Protein AF-I1CR46-F1 (afdb_monomer)

Radius of gyration: 31.79 Å; Cα contacts (8 Å, |Δi|>4): 88; chains: 1; bounding box: 66×42×90 Å

Sequence (175 aa):
MDSKGYRLTLPSSENGWLNRQDHEQLTAYLNEKNDKQEDRASEILENIQQVKSVTESIVMEQQEEKKEMIKDDKKPIEFLREWIWFPMIYTREKTISWSDIPPSHKKMTSQWKEHVECDSKAQFESNRLFKDMTEIKFDIHGKFANHNDLNKLQTWMEKKGCGKAFDYLFECRET

Secondary structure (DSSP, 8-state):
-----PPP---GGG-TTS-HHHHHHHHHHHHHSTTS-S-HHHHHHHHHHHHHHHHHHHHHHHHHHHHHHHHHTTS-EEEEEEEEE-S---SSS---SGGGS-GGG---EEEEEEEEEESSHHHHHHH-S-SS-----------GGGTT-THHHHHHHHHHT-GGGTHHHH-TT--

Foldseek 3Di:
DDPPADQDDDDVVVVPPDDPVRVVVLSVVLRVPPPDDPDPVVSVVVNVVVCVVSVVVVVVVVVVVVVVVVVVQQAKDKDKDWDWDDPDPPDPDPDPDPVPDDPVRPPTDGDDIDIDIDRGPVVVCVPDLDNDDDDDDDDDDDDPVCPPVCVVVLVVCVVSVNNVSCVVVVPPPDD

Organism: Rhizopus delemar (strain RA 99-880 / ATCC MYA-4621 / FGSC 9543 / NRRL 43880) (NCBI:txid246409)

Structure (mmCIF, N/CA/C/O backbone):
data_AF-I1CR46-F1
#
_entry.id   AF-I1CR46-F1
#
loop_
_atom_site.group_PDB
_atom_site.id
_atom_site.type_symbol
_atom_site.label_atom_id
_atom_site.label_alt_id
_atom_site.label_comp_id
_atom_site.label_asym_id
_atom_site.label_entity_id
_atom_site.label_seq_id
_atom_site.pdbx_PDB_ins_code
_atom_site.Cartn_x
_atom_site.Cartn_y
_atom_site.Cartn_z
_atom_site.occupancy
_atom_site.B_iso_or_equiv
_atom_site.auth_seq_id
_atom_site.auth_comp_id
_atom_site.auth_asym_id
_atom_site.auth_atom_id
_atom_site.pdbx_PDB_model_num
ATOM 1 N N . MET A 1 1 ? -24.703 -25.960 58.465 1.00 40.59 1 MET A N 1
ATOM 2 C CA . MET A 1 1 ? -23.784 -26.025 57.314 1.00 40.59 1 MET A CA 1
ATOM 3 C C . MET A 1 1 ? -23.800 -24.651 56.689 1.00 40.59 1 MET A C 1
ATOM 5 O O . MET A 1 1 ? -24.829 -24.259 56.159 1.00 40.59 1 MET A O 1
ATOM 9 N N . ASP A 1 2 ? -22.727 -23.895 56.895 1.00 40.97 2 ASP A N 1
ATOM 10 C CA . ASP A 1 2 ? -22.638 -22.488 56.511 1.00 40.97 2 ASP A CA 1
ATOM 11 C C . ASP A 1 2 ? -22.684 -22.352 54.984 1.00 40.97 2 ASP A C 1
ATOM 13 O O . ASP A 1 2 ? -21.745 -22.755 54.297 1.00 40.97 2 ASP A O 1
ATOM 17 N N . SER A 1 3 ? -23.761 -21.768 54.456 1.00 51.06 3 SER A N 1
ATOM 18 C CA . SER A 1 3 ? -23.841 -21.301 53.068 1.00 51.06 3 SER A CA 1
ATOM 19 C C . SER A 1 3 ? -22.994 -20.033 52.927 1.00 51.06 3 SER A C 1
ATOM 21 O O . SER A 1 3 ? -23.506 -18.919 52.877 1.00 51.06 3 SER A O 1
ATOM 23 N N . LYS A 1 4 ? -21.671 -20.195 52.972 1.00 53.72 4 LYS A N 1
ATOM 24 C CA . LYS A 1 4 ? -20.701 -19.107 52.831 1.00 53.72 4 LYS A CA 1
ATOM 25 C C . LYS A 1 4 ? -20.498 -18.778 51.351 1.00 53.72 4 LYS A C 1
ATOM 27 O O . LYS A 1 4 ? -19.932 -19.588 50.627 1.00 53.72 4 LYS A O 1
ATOM 32 N N . GLY A 1 5 ? -20.950 -17.580 50.972 1.00 56.09 5 GLY A N 1
ATOM 33 C CA . GLY A 1 5 ? -20.462 -16.729 49.879 1.00 56.09 5 GLY A CA 1
ATOM 34 C C . GLY A 1 5 ? -20.155 -17.411 48.546 1.00 56.09 5 GLY A C 1
ATOM 35 O O . GLY A 1 5 ? -19.054 -17.918 48.337 1.00 56.09 5 GLY A O 1
ATOM 36 N N . TYR A 1 6 ? -21.087 -17.332 47.598 1.00 61.12 6 TYR A N 1
ATOM 37 C CA . TYR A 1 6 ? -20.823 -17.714 46.213 1.00 61.12 6 TYR A CA 1
ATOM 38 C C . TYR A 1 6 ? -20.246 -16.521 45.453 1.00 61.12 6 TYR A C 1
ATOM 40 O O . TYR A 1 6 ? -20.904 -15.497 45.279 1.00 61.12 6 TYR A O 1
ATOM 48 N N . ARG A 1 7 ? -19.005 -16.667 44.985 1.00 61.56 7 ARG A N 1
ATOM 49 C CA . ARG A 1 7 ? -18.374 -15.712 44.075 1.00 61.56 7 ARG A CA 1
ATOM 50 C C . ARG A 1 7 ? -18.748 -16.081 42.645 1.00 61.56 7 ARG A C 1
ATOM 52 O O . ARG A 1 7 ? -18.401 -17.168 42.184 1.00 61.56 7 ARG A O 1
ATOM 59 N N . LEU A 1 8 ? -19.431 -15.185 41.941 1.00 66.19 8 LEU A N 1
ATOM 60 C CA . LEU A 1 8 ? -19.722 -15.358 40.521 1.00 66.19 8 LEU A CA 1
ATOM 61 C C . LEU A 1 8 ? -18.414 -15.201 39.735 1.00 66.19 8 LEU A C 1
ATOM 63 O O . LEU A 1 8 ? -17.781 -14.143 39.771 1.00 66.19 8 LEU A O 1
ATOM 67 N N . THR A 1 9 ? -17.992 -16.265 39.048 1.00 65.25 9 THR A N 1
ATOM 68 C CA . THR A 1 9 ? -16.836 -16.244 38.143 1.00 65.25 9 THR A CA 1
ATOM 69 C C . THR A 1 9 ? -17.283 -16.585 36.732 1.00 65.25 9 THR A C 1
ATOM 71 O O . THR A 1 9 ? -17.704 -17.710 36.471 1.00 65.25 9 THR A O 1
ATOM 74 N N . LEU A 1 10 ? -17.164 -15.616 35.828 1.00 66.00 10 LEU A N 1
ATOM 75 C CA . LEU A 1 10 ? -17.358 -15.806 34.395 1.00 66.00 10 LEU A CA 1
ATOM 76 C C . LEU A 1 10 ? -15.979 -15.802 33.713 1.00 66.00 10 LEU A C 1
ATOM 78 O O . LEU A 1 10 ? -15.181 -14.897 33.969 1.00 66.00 10 LEU A O 1
ATOM 82 N N . PRO A 1 11 ? -15.636 -16.811 32.895 1.00 70.81 11 PRO A N 1
ATOM 83 C CA . PRO A 1 11 ? -14.395 -16.802 32.132 1.00 70.81 11 PRO A CA 1
ATOM 84 C C . PRO A 1 11 ? -14.458 -15.747 31.022 1.00 70.81 11 PRO A C 1
ATOM 86 O O . PRO A 1 11 ? -15.264 -15.843 30.099 1.00 70.81 11 PRO A O 1
ATOM 89 N N . SER A 1 12 ? -13.553 -14.767 31.054 1.00 67.81 12 SER A N 1
ATOM 90 C CA . SER A 1 12 ? -13.448 -13.752 29.992 1.00 67.81 12 SER A CA 1
ATOM 91 C C . SER A 1 12 ? -13.137 -14.362 28.616 1.00 67.81 12 SER A C 1
ATOM 93 O O . SER A 1 12 ? -13.523 -13.792 27.601 1.00 67.81 12 SER A O 1
ATOM 95 N N . SER A 1 13 ? -12.508 -15.543 28.566 1.00 72.44 13 SER A N 1
ATOM 96 C CA . SER A 1 13 ? -12.183 -16.261 27.325 1.00 72.44 13 SER A CA 1
ATOM 97 C C . SER A 1 13 ? -13.401 -16.687 26.505 1.00 72.44 13 SER A C 1
ATOM 99 O O . SER A 1 13 ? -13.265 -16.930 25.310 1.00 72.44 13 SER A O 1
ATOM 101 N N . GLU A 1 14 ? -14.578 -16.785 27.124 1.00 67.12 14 GLU A N 1
ATOM 102 C CA . GLU A 1 14 ? -15.822 -17.154 26.437 1.00 67.12 14 GLU A CA 1
ATOM 103 C C . GLU A 1 14 ? -16.608 -15.924 25.943 1.00 67.12 14 GLU A C 1
ATOM 105 O O . GLU A 1 14 ? -17.550 -16.057 25.164 1.00 67.12 14 GLU A O 1
ATOM 110 N N . ASN A 1 15 ? -16.182 -14.712 26.321 1.00 68.62 15 ASN A N 1
ATOM 111 C CA . ASN A 1 15 ? -16.842 -13.453 25.982 1.00 68.62 15 ASN A CA 1
ATOM 112 C C . ASN A 1 15 ? -16.038 -12.667 24.937 1.00 68.62 15 ASN A C 1
ATOM 114 O O . ASN A 1 15 ? -15.356 -11.700 25.251 1.00 68.62 15 ASN A O 1
ATOM 118 N N . GLY A 1 16 ? -16.150 -13.059 23.664 1.00 68.50 16 GLY A N 1
ATOM 119 C CA . GLY A 1 16 ? -15.458 -12.383 22.554 1.00 68.50 16 GLY A CA 1
ATOM 120 C C . GLY A 1 16 ? -15.997 -10.990 22.189 1.00 68.50 16 GLY A C 1
ATOM 121 O O . GLY A 1 16 ? -15.429 -10.323 21.330 1.00 68.50 16 GLY A O 1
ATOM 122 N N . TRP A 1 17 ? -17.102 -10.563 22.805 1.00 72.25 17 TRP A N 1
ATOM 123 C CA . TRP A 1 17 ? -17.787 -9.295 22.528 1.00 72.25 17 TRP A CA 1
ATOM 124 C C . TRP A 1 17 ? -17.595 -8.240 23.631 1.00 72.25 17 TRP A C 1
ATOM 126 O O . TRP A 1 17 ? -17.933 -7.079 23.416 1.00 72.25 17 TRP A O 1
ATOM 136 N N . LEU A 1 18 ? -17.054 -8.623 24.791 1.00 75.12 18 LEU A N 1
ATOM 137 C CA . LEU A 1 18 ? -16.860 -7.741 25.942 1.00 75.12 18 LEU A CA 1
ATOM 138 C C . LEU A 1 18 ? -15.361 -7.558 26.190 1.00 75.12 18 LEU A C 1
ATOM 140 O O . LEU A 1 18 ? -14.623 -8.542 26.270 1.00 75.12 18 LEU A O 1
ATOM 144 N N . ASN A 1 19 ? -14.895 -6.311 26.304 1.00 79.31 19 ASN A N 1
ATOM 145 C CA . ASN A 1 19 ? -13.489 -6.050 26.595 1.00 79.31 19 ASN A CA 1
ATOM 146 C C . ASN A 1 19 ? -13.137 -6.576 27.996 1.00 79.31 19 ASN A C 1
ATOM 148 O O . ASN A 1 19 ? -13.977 -6.652 28.894 1.00 79.31 19 ASN A O 1
ATOM 152 N N . ARG A 1 20 ? -11.865 -6.921 28.203 1.00 80.00 20 ARG A N 1
ATOM 153 C CA . ARG A 1 20 ? -11.364 -7.441 29.477 1.00 80.00 20 ARG A CA 1
ATOM 154 C C . ARG A 1 20 ? -11.649 -6.483 30.639 1.00 80.00 20 ARG A C 1
ATOM 156 O O . ARG A 1 20 ? -12.024 -6.936 31.716 1.00 80.00 20 ARG A O 1
ATOM 163 N N . GLN A 1 21 ? -11.482 -5.182 30.416 1.00 79.81 21 GLN A N 1
ATOM 164 C CA . GLN A 1 21 ? -11.713 -4.155 31.432 1.00 79.81 21 GLN A CA 1
ATOM 165 C C . GLN A 1 21 ? -13.193 -4.086 31.842 1.00 79.81 21 GLN A C 1
ATOM 167 O O . GLN A 1 21 ? -13.501 -4.122 33.032 1.00 79.81 21 GLN A O 1
ATOM 172 N N . ASP A 1 22 ? -14.102 -4.089 30.869 1.00 77.94 22 ASP A N 1
ATOM 173 C CA . ASP A 1 22 ? -15.552 -4.045 31.105 1.00 77.94 22 ASP A CA 1
ATOM 174 C C . ASP A 1 22 ? -16.041 -5.329 31.786 1.00 77.94 22 ASP A C 1
ATOM 176 O O . ASP A 1 22 ? -16.883 -5.303 32.684 1.00 77.94 22 ASP A O 1
ATOM 180 N N . HIS A 1 23 ? -15.453 -6.469 31.415 1.00 82.19 23 HIS A N 1
ATOM 181 C CA . HIS A 1 23 ? -15.699 -7.751 32.063 1.00 82.19 23 HIS A CA 1
ATOM 182 C C . HIS A 1 23 ? -15.278 -7.743 33.542 1.00 82.19 23 HIS A C 1
ATOM 184 O O . HIS A 1 23 ? -16.014 -8.229 34.405 1.00 82.19 23 HIS A O 1
ATOM 190 N N . GLU A 1 24 ? -14.093 -7.212 33.856 1.00 81.31 24 GLU A N 1
ATOM 191 C CA . GLU A 1 24 ? -13.598 -7.095 35.234 1.00 81.31 24 GLU A CA 1
ATOM 192 C C . GLU A 1 24 ? -14.496 -6.168 36.073 1.00 81.31 24 GLU A C 1
ATOM 194 O O . GLU A 1 24 ? -14.850 -6.526 37.199 1.00 81.31 24 GLU A O 1
ATOM 199 N N . GLN A 1 25 ? -14.948 -5.044 35.508 1.00 81.00 25 GLN A N 1
ATOM 200 C CA . GLN A 1 25 ? -15.880 -4.119 36.163 1.00 81.00 25 GLN A CA 1
ATOM 201 C C . GLN A 1 25 ? -17.252 -4.752 36.428 1.00 81.00 25 GLN A C 1
ATOM 203 O O . GLN A 1 25 ? -17.755 -4.680 37.550 1.00 81.00 25 GLN A O 1
ATOM 208 N N . LEU A 1 26 ? -17.834 -5.431 35.433 1.00 77.31 26 LEU A N 1
ATOM 209 C CA . LEU A 1 26 ? -19.117 -6.125 35.574 1.00 77.31 26 LEU A CA 1
ATOM 210 C C . LEU A 1 26 ? -19.044 -7.215 36.653 1.00 77.31 26 LEU A C 1
ATOM 212 O O . LEU A 1 26 ? -19.930 -7.333 37.497 1.00 77.31 26 LEU A O 1
ATOM 216 N N . THR A 1 27 ? -17.958 -7.989 36.658 1.00 79.81 27 THR A N 1
ATOM 217 C CA . THR A 1 27 ? -17.743 -9.064 37.636 1.00 79.81 27 THR A CA 1
ATOM 218 C C . THR A 1 27 ? -17.561 -8.513 39.052 1.00 79.81 27 THR A C 1
ATOM 220 O O . THR A 1 27 ? -18.053 -9.110 40.010 1.00 79.81 27 THR A O 1
ATOM 223 N N . ALA A 1 28 ? -16.864 -7.384 39.211 1.00 79.56 28 ALA A N 1
ATOM 224 C CA . ALA A 1 28 ? -16.712 -6.721 40.505 1.00 79.56 28 ALA A CA 1
ATOM 225 C C . ALA A 1 28 ? -18.064 -6.214 41.031 1.00 79.56 28 ALA A C 1
ATOM 227 O O . ALA A 1 28 ? -18.437 -6.515 42.163 1.00 79.56 28 ALA A O 1
ATOM 228 N N . TYR A 1 29 ? -18.837 -5.551 40.171 1.00 76.06 29 TYR A N 1
ATOM 229 C CA . TYR A 1 29 ? -20.142 -4.986 40.509 1.00 76.06 29 TYR A CA 1
ATOM 230 C C . TYR A 1 29 ? -21.180 -6.041 40.927 1.00 76.06 29 TYR A C 1
ATOM 232 O O . TYR A 1 29 ? -21.943 -5.824 41.868 1.00 76.06 29 TYR A O 1
ATOM 240 N N . LEU A 1 30 ? -21.189 -7.207 40.271 1.00 72.81 30 LEU A N 1
ATOM 241 C CA . LEU A 1 30 ? -22.075 -8.321 40.632 1.00 72.81 30 LEU A CA 1
ATOM 242 C C . LEU A 1 30 ? -21.714 -8.947 41.985 1.00 72.81 30 LEU A C 1
ATOM 244 O O . LEU A 1 30 ? -22.596 -9.358 42.730 1.00 72.81 30 LEU A O 1
ATOM 248 N N . ASN A 1 31 ? -20.425 -9.012 42.323 1.00 74.19 31 ASN A N 1
ATOM 249 C CA . ASN A 1 31 ? -19.982 -9.612 43.582 1.00 74.19 31 ASN A CA 1
ATOM 250 C C . ASN A 1 31 ? -20.150 -8.671 44.792 1.00 74.19 31 ASN A C 1
ATOM 252 O O . ASN A 1 31 ? -20.279 -9.165 45.907 1.00 74.19 31 ASN A O 1
ATOM 256 N N . GLU A 1 32 ? -20.192 -7.346 44.605 1.00 71.50 32 GLU A N 1
ATOM 257 C CA . GLU A 1 32 ? -20.417 -6.377 45.697 1.00 71.50 32 GLU A CA 1
ATOM 258 C C . GLU A 1 32 ? -21.850 -6.392 46.260 1.00 71.50 32 GLU A C 1
ATOM 260 O O . GLU A 1 32 ? -22.074 -5.955 47.390 1.00 71.50 32 GLU A O 1
ATOM 265 N N . LYS A 1 33 ? -22.835 -6.882 45.497 1.00 62.16 33 LYS A N 1
ATOM 266 C CA . LYS A 1 33 ? -24.254 -6.856 45.894 1.00 62.16 33 LYS A CA 1
ATOM 267 C C . LYS A 1 33 ? -24.788 -8.149 46.520 1.00 62.16 33 LYS A C 1
ATOM 269 O O . LYS A 1 33 ? -25.865 -8.103 47.109 1.00 62.16 33 LYS A O 1
ATOM 274 N N . ASN A 1 34 ? -24.034 -9.250 46.485 1.00 60.84 34 ASN A N 1
ATOM 275 C CA . ASN A 1 34 ? -24.461 -10.572 46.983 1.00 60.84 34 ASN A CA 1
ATOM 276 C C . ASN A 1 34 ? -24.571 -10.695 48.524 1.00 60.84 34 ASN A C 1
ATOM 278 O O . ASN A 1 34 ? -24.836 -11.775 49.041 1.00 60.84 34 ASN A O 1
ATOM 282 N N . ASP A 1 35 ? -24.380 -9.619 49.292 1.00 58.81 35 ASP A N 1
ATOM 283 C CA . ASP A 1 35 ? -24.272 -9.701 50.759 1.00 58.81 35 ASP A CA 1
ATOM 284 C C . ASP A 1 35 ? -25.605 -9.554 51.530 1.00 58.81 35 ASP A C 1
ATOM 286 O O . ASP A 1 35 ? -25.582 -9.509 52.762 1.00 58.81 35 ASP A O 1
ATOM 290 N N . LYS A 1 36 ? -26.774 -9.421 50.872 1.00 57.84 36 LYS A N 1
ATOM 291 C CA . LYS A 1 36 ? -27.978 -8.888 51.561 1.00 57.84 36 LYS A CA 1
ATOM 292 C C . LYS A 1 36 ? -29.331 -9.604 51.394 1.00 57.84 36 LYS A C 1
ATOM 294 O O . LYS A 1 36 ? -30.311 -9.067 51.907 1.00 57.84 36 LYS A O 1
ATOM 299 N N . GLN A 1 37 ? -29.442 -10.791 50.787 1.00 56.62 37 GLN A N 1
ATOM 300 C CA . GLN A 1 37 ? -30.763 -11.428 50.583 1.00 56.62 37 GLN A CA 1
ATOM 301 C C . GLN A 1 37 ? -30.786 -12.930 50.917 1.00 56.62 37 GLN A C 1
ATOM 303 O O . GLN A 1 37 ? -29.925 -13.680 50.477 1.00 56.62 37 GLN A O 1
ATOM 308 N N . GLU A 1 38 ? -31.776 -13.375 51.707 1.00 61.22 38 GLU A N 1
ATOM 309 C CA . GLU A 1 38 ? -31.905 -14.780 52.154 1.00 61.22 38 GLU A CA 1
ATOM 310 C C . GLU A 1 38 ? -32.488 -15.722 51.079 1.00 61.22 38 GLU A C 1
ATOM 312 O O . GLU A 1 38 ? -32.284 -16.935 51.156 1.00 61.22 38 GLU A O 1
ATOM 317 N N . ASP A 1 39 ? -33.203 -15.194 50.074 1.00 71.62 39 ASP A N 1
ATOM 318 C CA . ASP A 1 39 ? -33.876 -16.000 49.047 1.00 71.62 39 ASP A CA 1
ATOM 319 C C . ASP A 1 39 ? -33.119 -16.022 47.707 1.00 71.62 39 ASP A C 1
ATOM 321 O O . ASP A 1 39 ? -33.171 -15.094 46.894 1.00 71.62 39 ASP A O 1
ATOM 325 N N . ARG A 1 40 ? -32.454 -17.153 47.466 1.00 67.19 40 ARG A N 1
ATOM 326 C CA . ARG A 1 40 ? -31.585 -17.434 46.314 1.00 67.19 40 ARG A CA 1
ATOM 327 C C . ARG A 1 40 ? -32.260 -17.242 44.953 1.00 67.19 40 ARG A C 1
ATOM 329 O O . ARG A 1 40 ? -31.604 -16.861 43.986 1.00 67.19 40 ARG A O 1
ATOM 336 N N . ALA A 1 41 ? -33.545 -17.577 44.832 1.00 72.75 41 ALA A N 1
ATOM 337 C CA . ALA A 1 41 ? -34.244 -17.478 43.548 1.00 72.75 41 ALA A CA 1
ATOM 338 C C . ALA A 1 41 ? -34.461 -16.013 43.144 1.00 72.75 41 ALA A C 1
ATOM 340 O O . ALA A 1 41 ? -34.293 -15.657 41.976 1.00 72.75 41 ALA A O 1
ATOM 341 N N . SER A 1 42 ? -34.774 -15.170 44.127 1.00 74.69 42 SER A N 1
ATOM 342 C CA . SER A 1 42 ? -34.967 -13.733 43.953 1.00 74.69 42 SER A CA 1
ATOM 343 C C . SER A 1 42 ? -33.651 -13.027 43.593 1.00 74.69 42 SER A C 1
ATOM 345 O O . SER A 1 42 ? -33.623 -12.227 42.662 1.00 74.69 42 SER A O 1
ATOM 347 N N . GLU A 1 43 ? -32.545 -13.417 44.234 1.00 71.69 43 GLU A N 1
ATOM 348 C CA . GLU A 1 43 ? -31.192 -12.901 43.963 1.00 71.69 43 GLU A CA 1
ATOM 349 C C . GLU A 1 43 ? -30.730 -13.181 42.521 1.00 71.69 43 GLU A C 1
ATOM 351 O O . GLU A 1 43 ? -30.222 -12.301 41.825 1.00 71.69 43 GLU A O 1
ATOM 356 N N . ILE A 1 44 ? -30.946 -14.404 42.025 1.00 75.56 44 ILE A N 1
ATOM 357 C CA . ILE A 1 44 ? -30.569 -14.774 40.653 1.00 75.56 44 ILE A CA 1
ATOM 358 C C . ILE A 1 44 ? -31.373 -13.966 39.626 1.00 75.56 44 ILE A C 1
ATOM 360 O O . ILE A 1 44 ? -30.819 -13.532 38.615 1.00 75.56 44 ILE A O 1
ATOM 364 N N . LEU A 1 45 ? -32.670 -13.754 39.863 1.00 79.44 45 LEU A N 1
ATOM 365 C CA . LEU A 1 45 ? -33.525 -12.995 38.948 1.00 79.44 45 LEU A CA 1
ATOM 366 C C . LEU A 1 45 ? -33.148 -11.511 38.903 1.00 79.44 45 LEU A C 1
ATOM 368 O O . LEU A 1 45 ? -33.094 -10.938 37.812 1.00 79.44 45 LEU A O 1
ATOM 372 N N . GLU A 1 46 ? -32.835 -10.917 40.054 1.00 79.31 46 GLU A N 1
ATOM 373 C CA . GLU A 1 46 ? -32.376 -9.530 40.145 1.00 79.31 46 GLU A CA 1
ATOM 374 C C . GLU A 1 46 ? -31.023 -9.351 39.443 1.00 79.31 46 GLU A C 1
ATOM 376 O O . GLU A 1 46 ? -30.874 -8.463 38.600 1.00 79.31 46 GLU A O 1
ATOM 381 N N . ASN A 1 47 ? -30.086 -10.280 39.660 1.00 75.88 47 ASN A N 1
ATOM 382 C CA . ASN A 1 47 ? -28.803 -10.306 38.960 1.00 75.88 47 ASN A CA 1
ATOM 383 C C . ASN A 1 47 ? -28.977 -10.411 37.434 1.00 75.88 47 ASN A C 1
ATOM 385 O O . ASN A 1 47 ? -28.323 -9.685 36.688 1.00 75.88 47 ASN A O 1
ATOM 389 N N . ILE A 1 48 ? -29.892 -11.254 36.939 1.00 81.69 48 ILE A N 1
ATOM 390 C CA . ILE A 1 48 ? -30.170 -11.368 35.495 1.00 81.69 48 ILE A CA 1
ATOM 391 C C . ILE A 1 48 ? -30.737 -10.059 34.927 1.00 81.69 48 ILE A C 1
ATOM 393 O O . ILE A 1 48 ? -30.335 -9.639 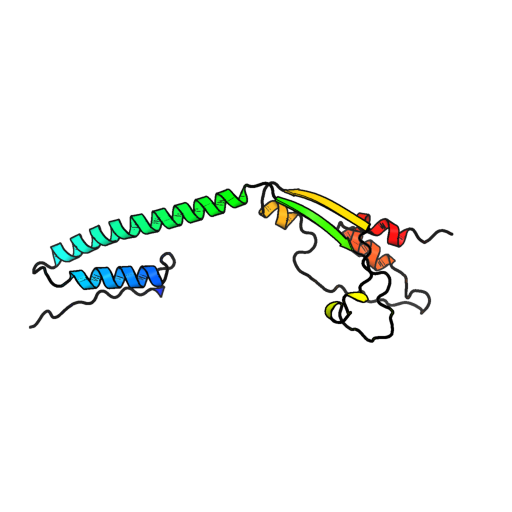33.839 1.00 81.69 48 ILE A O 1
ATOM 397 N N . GLN A 1 49 ? -31.672 -9.410 35.626 1.00 80.62 49 GLN A N 1
ATOM 398 C CA . GLN A 1 49 ? -32.239 -8.131 35.181 1.00 80.62 49 GLN A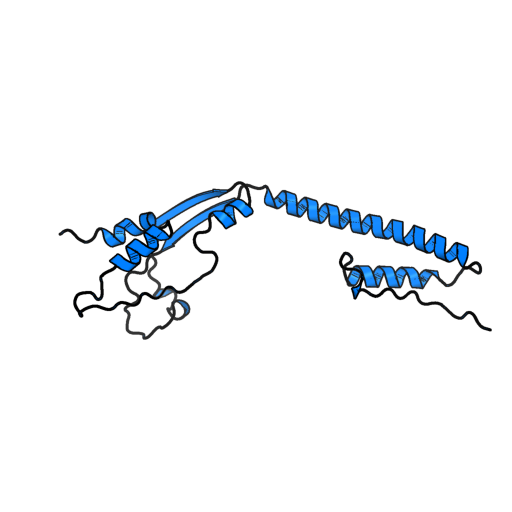 CA 1
ATOM 399 C C . GLN A 1 49 ? -31.184 -7.024 35.163 1.00 80.62 49 GLN A C 1
ATOM 401 O O . GLN A 1 49 ? -31.119 -6.236 34.217 1.00 80.62 49 GLN A O 1
ATOM 406 N N . GLN A 1 50 ? -30.313 -7.003 36.166 1.00 77.25 50 GLN A N 1
ATOM 407 C CA . GLN A 1 50 ? -29.257 -6.013 36.277 1.00 77.25 50 GLN A CA 1
ATOM 408 C C . GLN A 1 50 ? -28.184 -6.204 35.198 1.00 77.25 50 GLN A C 1
ATOM 410 O O . GLN A 1 50 ? -27.825 -5.235 34.527 1.00 77.25 50 GLN A O 1
ATOM 415 N N . VAL A 1 51 ? -27.747 -7.445 34.945 1.00 80.50 51 VAL A N 1
ATOM 416 C CA . VAL A 1 51 ? -26.831 -7.765 33.837 1.00 80.50 51 VAL A CA 1
ATOM 417 C C . VAL A 1 51 ? -27.410 -7.308 32.504 1.00 80.50 51 VAL A C 1
ATOM 419 O O . VAL A 1 51 ? -26.680 -6.711 31.716 1.00 80.50 51 VAL A O 1
ATOM 422 N N . LYS A 1 52 ? -28.709 -7.519 32.254 1.00 80.38 52 LYS A N 1
ATOM 423 C CA . LYS A 1 52 ? -29.355 -7.029 31.027 1.00 80.38 52 LYS A CA 1
ATOM 424 C C . LYS A 1 52 ? -29.241 -5.511 30.892 1.00 80.38 52 LYS A C 1
ATOM 426 O O . LYS A 1 52 ? -28.771 -5.054 29.859 1.00 80.38 52 LYS A O 1
ATOM 431 N N . SER A 1 53 ? -29.562 -4.754 31.944 1.00 80.50 53 SER A N 1
ATOM 432 C CA . SER A 1 53 ? -29.488 -3.284 31.904 1.00 80.50 53 SER A CA 1
ATOM 433 C C . SER A 1 53 ? -28.077 -2.748 31.621 1.00 80.50 53 SER A C 1
ATOM 435 O O . SER A 1 53 ? -27.913 -1.866 30.785 1.00 80.50 53 SER A O 1
ATOM 437 N N . VAL A 1 54 ? -27.046 -3.318 32.257 1.00 79.62 54 VAL A N 1
ATOM 438 C CA . VAL A 1 54 ? -25.645 -2.903 32.054 1.00 79.62 54 VAL A CA 1
ATOM 439 C C . VAL A 1 54 ? -25.140 -3.323 30.673 1.00 79.62 54 VAL A C 1
ATOM 441 O O . VAL A 1 54 ? -24.439 -2.571 29.996 1.00 79.62 54 VAL A O 1
ATOM 444 N N . THR A 1 55 ? -25.526 -4.517 30.222 1.00 75.38 55 THR A N 1
ATOM 445 C CA . THR A 1 55 ? -25.130 -5.028 28.906 1.00 75.38 55 THR A CA 1
ATOM 446 C C . THR A 1 55 ? -25.771 -4.222 27.779 1.00 75.38 55 THR A C 1
ATOM 448 O O . THR A 1 55 ? -25.114 -3.963 26.777 1.00 75.38 55 THR A O 1
ATOM 451 N N . GLU A 1 56 ? -27.021 -3.780 27.937 1.00 80.56 56 GLU A N 1
ATOM 452 C CA . GLU A 1 56 ? -27.711 -2.940 26.951 1.00 80.56 56 GLU A CA 1
ATOM 453 C C . GLU A 1 56 ? -26.965 -1.625 26.701 1.00 80.56 56 GLU A C 1
ATOM 455 O O . GLU A 1 56 ? -26.736 -1.284 25.541 1.00 80.56 56 GLU A O 1
ATOM 460 N N . SER A 1 57 ? -26.488 -0.941 27.749 1.00 75.31 57 SER A N 1
ATOM 461 C CA . SER A 1 57 ? -25.665 0.268 27.587 1.00 75.31 57 SER A CA 1
ATOM 462 C C . SER A 1 57 ? -24.366 0.008 26.819 1.00 75.31 57 SER A C 1
ATOM 464 O O . SER A 1 57 ? -24.056 0.739 25.882 1.00 75.31 57 SER A O 1
ATOM 466 N N . ILE A 1 58 ? -23.653 -1.073 27.148 1.00 76.44 58 ILE A N 1
ATOM 467 C CA . ILE A 1 58 ? -22.374 -1.419 26.506 1.00 76.44 58 ILE A CA 1
ATOM 468 C C . ILE A 1 58 ? -22.587 -1.789 25.030 1.00 76.44 58 ILE A C 1
ATOM 470 O O . ILE A 1 58 ? -21.821 -1.393 24.153 1.00 76.44 58 ILE A O 1
ATOM 474 N N . VAL A 1 59 ? -23.656 -2.530 24.724 1.00 78.19 59 VAL A N 1
ATOM 475 C CA . VAL A 1 59 ? -23.995 -2.907 23.345 1.00 78.19 59 VAL A CA 1
ATOM 476 C C . VAL A 1 59 ? -24.401 -1.685 22.521 1.00 78.19 59 VAL A C 1
ATOM 478 O O . VAL A 1 59 ? -24.058 -1.620 21.340 1.00 78.19 59 VAL A O 1
ATOM 481 N N . MET A 1 60 ? -25.112 -0.718 23.108 1.00 77.50 60 MET A N 1
ATOM 482 C CA . MET A 1 60 ? -25.464 0.526 22.416 1.00 77.50 60 MET A CA 1
ATOM 483 C C . MET A 1 60 ? -24.221 1.357 22.077 1.00 77.50 60 MET A C 1
ATOM 485 O O . MET A 1 60 ? -24.090 1.771 20.927 1.00 77.50 60 MET A O 1
ATOM 489 N N . GLU A 1 61 ? -23.283 1.508 23.013 1.00 74.81 61 GLU A N 1
ATOM 490 C CA . GLU A 1 61 ? -22.018 2.230 22.802 1.00 74.81 61 GLU A CA 1
ATOM 491 C C . GLU A 1 61 ? -21.174 1.572 21.695 1.00 74.81 61 GLU A C 1
ATOM 493 O O . GLU A 1 61 ? -20.794 2.224 20.724 1.00 74.81 61 GLU A O 1
ATOM 498 N N . GLN A 1 62 ? -21.027 0.242 21.716 1.00 70.62 62 GLN A N 1
ATOM 499 C CA . GLN A 1 62 ? -20.340 -0.493 20.643 1.00 70.62 62 GLN A CA 1
ATOM 500 C C . GLN A 1 62 ? -21.045 -0.394 19.279 1.00 70.62 62 GLN A C 1
ATOM 502 O O . GLN A 1 62 ? -20.404 -0.451 18.223 1.00 70.62 62 GLN A O 1
ATOM 507 N N . GLN A 1 63 ? -22.378 -0.318 19.257 1.00 70.25 63 GLN A N 1
ATOM 508 C CA . GLN A 1 63 ? -23.129 -0.122 18.016 1.00 70.25 63 GLN A CA 1
ATOM 509 C C . GLN A 1 63 ? -22.960 1.295 17.471 1.00 70.25 63 GLN A C 1
ATOM 511 O O . GLN A 1 63 ? -22.947 1.463 16.250 1.00 70.25 63 GLN A O 1
ATOM 516 N N . GLU A 1 64 ? -22.849 2.298 18.337 1.00 70.62 64 GLU A N 1
ATOM 517 C CA . GLU A 1 64 ? -22.548 3.675 17.951 1.00 70.62 64 GLU A CA 1
ATOM 518 C C . GLU A 1 64 ? -21.123 3.795 17.414 1.00 70.62 64 GLU A C 1
ATOM 520 O O . GLU A 1 64 ? -20.969 4.255 16.285 1.00 70.62 64 GLU A O 1
ATOM 525 N N . GLU A 1 65 ? -20.121 3.241 18.101 1.00 64.75 65 GLU A N 1
ATOM 526 C CA . GLU A 1 65 ? -18.735 3.173 17.614 1.00 64.75 65 GLU A CA 1
ATOM 527 C C . GLU A 1 65 ? -18.645 2.495 16.238 1.00 64.75 65 GLU A C 1
ATOM 529 O O . GLU A 1 65 ? -18.044 3.023 15.300 1.00 64.75 65 GLU A O 1
ATOM 534 N N . LYS A 1 66 ? -19.322 1.352 16.055 1.00 62.88 66 LYS A N 1
ATOM 535 C CA . LYS A 1 66 ? -19.386 0.679 14.746 1.00 62.88 66 LYS A CA 1
ATOM 536 C C . LYS A 1 66 ? -20.079 1.533 13.684 1.00 62.88 66 LYS A C 1
ATOM 538 O O . LYS A 1 66 ? -19.648 1.533 12.532 1.00 62.88 66 LYS A O 1
ATOM 543 N N . LYS A 1 67 ? -21.148 2.258 14.029 1.00 63.22 67 LYS A N 1
ATOM 544 C CA . LYS A 1 67 ? -21.842 3.166 13.098 1.00 63.22 67 LYS A CA 1
ATOM 545 C C . LYS A 1 67 ? -20.981 4.374 12.729 1.00 63.22 67 LYS A C 1
ATOM 547 O O . LYS A 1 67 ? -21.067 4.821 11.586 1.00 63.22 67 LYS A O 1
ATOM 552 N N . GLU A 1 68 ? -20.170 4.888 13.650 1.00 61.22 68 GLU A N 1
ATOM 553 C CA . GLU A 1 68 ? -19.217 5.967 13.377 1.00 61.22 68 GLU A CA 1
ATOM 554 C C . GLU A 1 68 ? -18.085 5.499 12.458 1.00 61.22 68 GLU A C 1
ATOM 556 O O . GLU A 1 68 ? -17.835 6.144 11.439 1.00 61.22 68 GLU A O 1
ATOM 561 N N . MET A 1 69 ? -17.505 4.320 12.705 1.00 57.88 69 MET A N 1
ATOM 562 C CA . MET A 1 69 ? -16.506 3.725 11.805 1.00 57.88 69 MET A CA 1
ATOM 563 C C . MET A 1 69 ? -17.054 3.510 10.382 1.00 57.88 69 MET A C 1
ATOM 565 O O . MET A 1 69 ? -16.385 3.822 9.400 1.00 57.88 69 MET A O 1
ATOM 569 N N . ILE A 1 70 ? -18.302 3.041 10.251 1.00 58.16 70 ILE A N 1
ATOM 570 C CA . ILE A 1 70 ? -18.967 2.849 8.947 1.00 58.16 70 ILE A CA 1
ATOM 571 C C . ILE A 1 70 ? -19.295 4.190 8.264 1.00 58.16 70 ILE A C 1
ATOM 573 O O . ILE A 1 70 ? -19.408 4.254 7.038 1.00 58.16 70 ILE A O 1
ATOM 577 N N . LYS A 1 71 ? -19.488 5.271 9.030 1.00 57.44 71 LYS A N 1
ATOM 578 C CA . LYS A 1 71 ? -19.695 6.617 8.475 1.00 57.44 71 LYS A CA 1
ATOM 579 C C . LYS A 1 71 ? -18.404 7.209 7.916 1.00 57.44 71 LYS A C 1
ATOM 581 O O . LYS A 1 71 ? -18.472 7.852 6.870 1.00 57.44 71 LYS A O 1
ATOM 586 N N . ASP A 1 72 ? -17.263 6.993 8.566 1.00 56.88 72 ASP A N 1
ATOM 587 C CA . ASP A 1 72 ? -15.976 7.498 8.073 1.00 56.88 72 ASP A CA 1
ATOM 588 C C . ASP A 1 72 ? -15.518 6.807 6.778 1.00 56.88 72 ASP A C 1
ATOM 590 O O . ASP A 1 72 ? -14.932 7.462 5.917 1.00 56.88 72 ASP A O 1
ATOM 594 N N . ASP A 1 73 ? -15.894 5.544 6.555 1.00 57.50 73 ASP A N 1
ATOM 595 C CA . ASP A 1 73 ? -15.632 4.823 5.295 1.00 57.50 73 ASP A CA 1
ATOM 596 C C . ASP A 1 73 ? -16.373 5.393 4.061 1.00 57.50 73 ASP A C 1
ATOM 598 O O . ASP A 1 73 ? -16.083 4.984 2.934 1.00 57.50 73 ASP A O 1
ATOM 602 N N . L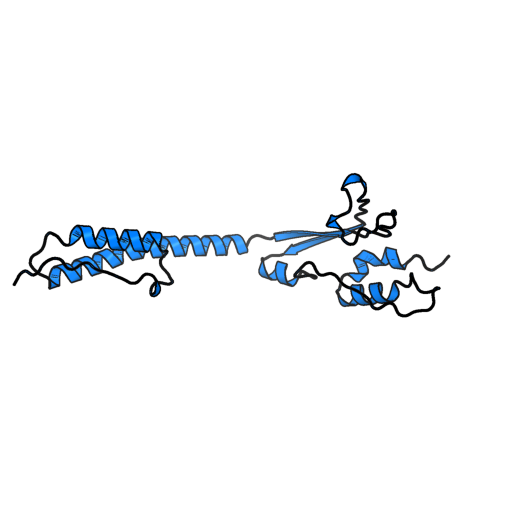YS A 1 74 ? -17.329 6.318 4.246 1.00 59.09 74 LYS A N 1
ATOM 603 C CA . LYS A 1 74 ? -18.148 6.913 3.168 1.00 59.09 74 LYS A CA 1
ATOM 604 C C . LYS A 1 74 ? -17.687 8.295 2.701 1.00 59.09 74 LYS A C 1
ATOM 606 O O . LYS A 1 74 ? -18.367 8.906 1.877 1.00 59.09 74 LYS A O 1
ATOM 611 N N . LYS A 1 75 ? -16.601 8.839 3.252 1.00 65.50 75 LYS A N 1
ATOM 612 C CA . LYS A 1 75 ? -16.048 10.105 2.755 1.00 65.50 75 LYS A CA 1
ATOM 613 C C . LYS A 1 75 ? -15.239 9.839 1.479 1.00 65.50 75 LYS A C 1
ATOM 615 O O . LYS A 1 75 ? -14.472 8.876 1.474 1.00 65.50 75 LYS A O 1
ATOM 620 N N . PRO A 1 76 ? -15.364 10.683 0.437 1.00 72.00 76 PRO A N 1
ATOM 621 C CA . PRO A 1 76 ? -14.495 10.604 -0.728 1.00 72.00 76 PRO A CA 1
ATOM 622 C C . PRO A 1 76 ? -13.034 10.719 -0.286 1.00 72.00 76 PRO A C 1
ATOM 624 O O . PRO A 1 76 ? -12.663 11.655 0.425 1.00 72.00 76 PRO A O 1
ATOM 627 N N . ILE A 1 77 ? -12.222 9.736 -0.660 1.00 75.25 77 ILE A N 1
ATOM 628 C CA . ILE A 1 77 ? -10.788 9.699 -0.395 1.00 75.25 77 ILE A CA 1
ATOM 629 C C . ILE A 1 77 ? -10.090 10.140 -1.674 1.00 75.25 77 ILE A C 1
ATOM 631 O O . ILE A 1 77 ? -10.087 9.421 -2.675 1.00 75.25 77 ILE A O 1
ATOM 635 N N . GLU A 1 78 ? -9.467 11.309 -1.626 1.00 78.06 78 GLU A N 1
ATOM 636 C CA . GLU A 1 78 ? -8.545 11.757 -2.662 1.00 78.06 78 GLU A CA 1
ATOM 637 C C . GLU A 1 78 ? -7.153 11.202 -2.372 1.00 78.06 78 GLU A C 1
ATOM 639 O O . GLU A 1 78 ? -6.675 11.250 -1.233 1.00 78.06 78 GLU A O 1
ATOM 644 N N . PHE A 1 79 ? -6.467 10.692 -3.393 1.00 76.50 79 PHE A N 1
ATOM 645 C CA . PHE A 1 79 ? -5.055 10.362 -3.251 1.00 76.50 79 PHE A CA 1
ATOM 646 C C . PHE A 1 79 ? -4.215 10.837 -4.429 1.00 76.50 79 PHE A C 1
ATOM 648 O O . PHE A 1 79 ? -4.645 10.859 -5.584 1.00 76.50 79 PHE A O 1
ATOM 655 N N . LEU A 1 80 ? -2.975 11.188 -4.093 1.00 80.00 80 LEU A N 1
ATOM 656 C CA . LEU A 1 80 ? -1.931 11.572 -5.024 1.00 80.00 80 LEU A CA 1
ATOM 657 C C . LEU A 1 80 ? -0.959 10.408 -5.190 1.00 80.00 80 LEU A C 1
ATOM 659 O O . LEU A 1 80 ? -0.284 10.004 -4.241 1.00 80.00 80 LEU A O 1
ATOM 663 N N . ARG A 1 81 ? -0.863 9.884 -6.407 1.00 81.38 81 ARG A N 1
ATOM 664 C CA . ARG A 1 81 ? 0.190 8.954 -6.797 1.00 81.38 81 ARG A CA 1
ATOM 665 C C . ARG A 1 81 ? 1.300 9.731 -7.482 1.00 81.38 81 ARG A C 1
ATOM 667 O O . ARG A 1 81 ? 1.108 10.232 -8.583 1.00 81.38 81 ARG A O 1
ATOM 674 N N . GLU A 1 82 ? 2.467 9.789 -6.854 1.00 80.56 82 GLU A N 1
ATOM 675 C CA . GLU A 1 82 ? 3.675 10.321 -7.483 1.00 80.56 82 GLU A CA 1
ATOM 676 C C . GLU A 1 82 ? 4.588 9.178 -7.922 1.00 80.56 82 GLU A C 1
ATOM 678 O O . GLU A 1 82 ? 4.929 8.303 -7.122 1.00 80.56 82 GLU A O 1
ATOM 683 N N . TRP A 1 83 ? 5.017 9.201 -9.183 1.00 79.12 83 TRP A N 1
ATOM 684 C CA . TRP A 1 83 ? 6.089 8.334 -9.658 1.00 79.12 83 TRP A CA 1
ATOM 685 C C . TRP A 1 83 ? 7.401 9.089 -9.651 1.00 79.12 83 TRP A C 1
ATOM 687 O O . TRP A 1 83 ? 7.514 10.214 -10.151 1.00 79.12 83 TRP A O 1
ATOM 697 N N . ILE A 1 84 ? 8.405 8.437 -9.080 1.00 75.69 84 ILE A N 1
ATOM 698 C CA . ILE A 1 84 ? 9.731 9.004 -8.928 1.00 75.69 84 ILE A CA 1
ATOM 699 C C . ILE A 1 84 ? 10.719 8.036 -9.549 1.00 75.69 84 ILE A C 1
ATOM 701 O O . ILE A 1 84 ? 10.762 6.856 -9.201 1.00 75.69 84 ILE A O 1
ATOM 705 N N . TRP A 1 85 ? 11.504 8.558 -10.481 1.00 71.81 85 TRP A N 1
ATOM 706 C CA . TRP A 1 85 ? 12.551 7.814 -11.151 1.00 71.81 85 TRP A CA 1
ATOM 707 C C . TRP A 1 85 ? 13.927 8.251 -10.657 1.00 71.81 85 TRP A C 1
ATOM 709 O O . TRP A 1 85 ? 14.193 9.444 -10.498 1.00 71.81 85 TRP A O 1
ATOM 719 N N . PHE A 1 86 ? 14.812 7.273 -10.471 1.00 69.12 86 PHE A N 1
ATOM 720 C CA . PHE A 1 86 ? 16.201 7.475 -10.075 1.00 69.12 86 PHE A CA 1
ATOM 721 C C . PHE A 1 86 ? 17.119 6.908 -11.157 1.00 69.12 86 PHE A C 1
ATOM 723 O O . PHE A 1 86 ? 17.435 5.720 -11.115 1.00 69.12 86 PHE A O 1
ATOM 730 N N . PRO A 1 87 ? 17.560 7.733 -12.127 1.00 56.31 87 PRO A N 1
ATOM 731 C CA . PRO A 1 87 ? 18.309 7.251 -13.284 1.00 56.31 87 PRO A CA 1
ATOM 732 C C . PRO A 1 87 ? 19.626 6.576 -12.915 1.00 56.31 87 PRO A C 1
ATOM 734 O O . PRO A 1 87 ? 20.060 5.667 -13.611 1.00 56.31 87 PRO A O 1
ATOM 737 N N . MET A 1 88 ? 20.277 7.020 -11.838 1.00 53.91 88 MET A N 1
ATOM 738 C CA . MET A 1 88 ? 21.567 6.493 -11.410 1.00 53.91 88 MET A CA 1
ATOM 739 C C . MET A 1 88 ? 21.817 6.811 -9.935 1.00 53.91 88 MET A C 1
ATOM 741 O O . MET A 1 88 ? 22.058 7.960 -9.578 1.00 53.91 88 MET A O 1
ATOM 745 N N . ILE A 1 89 ? 21.879 5.783 -9.094 1.00 52.81 89 ILE A N 1
ATOM 746 C CA . ILE A 1 89 ? 22.555 5.823 -7.783 1.00 52.81 89 ILE A CA 1
ATOM 747 C C . ILE A 1 89 ? 24.047 5.470 -7.930 1.00 52.81 89 ILE A C 1
ATOM 749 O O . ILE A 1 89 ? 24.661 4.855 -7.065 1.00 52.81 89 ILE A O 1
ATOM 753 N N . TYR A 1 90 ? 24.664 5.875 -9.046 1.00 46.66 90 TYR A N 1
ATOM 754 C CA . TYR A 1 90 ? 26.103 5.739 -9.266 1.00 46.66 90 TYR A CA 1
ATOM 755 C C . TYR A 1 90 ? 26.848 6.907 -8.630 1.00 46.66 90 TYR A C 1
ATOM 757 O O . TYR A 1 90 ? 27.311 7.820 -9.307 1.00 46.66 90 TYR A O 1
ATOM 765 N N . THR A 1 91 ? 27.034 6.857 -7.320 1.00 41.06 91 THR A N 1
ATOM 766 C CA . THR A 1 91 ? 28.094 7.643 -6.688 1.00 41.06 91 THR A CA 1
ATOM 767 C C . THR A 1 91 ? 28.839 6.777 -5.700 1.00 41.06 91 THR A C 1
ATOM 769 O O . THR A 1 91 ? 28.594 6.871 -4.511 1.00 41.06 91 THR A O 1
ATOM 772 N N . ARG A 1 92 ? 29.768 5.963 -6.224 1.00 45.81 92 ARG A N 1
ATOM 773 C CA . ARG A 1 92 ? 31.030 5.518 -5.591 1.00 45.81 92 ARG A CA 1
ATOM 774 C C . ARG A 1 92 ? 30.969 4.774 -4.243 1.00 45.81 92 ARG A C 1
ATOM 776 O O . ARG A 1 92 ? 31.981 4.229 -3.810 1.00 45.81 92 ARG A O 1
ATOM 783 N N . GLU A 1 93 ? 29.809 4.696 -3.625 1.00 48.62 93 GLU A N 1
ATOM 784 C CA . GLU A 1 93 ? 29.511 3.994 -2.396 1.00 48.62 93 GLU A CA 1
ATOM 785 C C . GLU A 1 93 ? 28.766 2.729 -2.798 1.00 48.62 93 GLU A C 1
ATOM 787 O O . GLU A 1 93 ? 27.829 2.759 -3.592 1.00 48.62 93 GLU A O 1
ATOM 792 N N . LYS A 1 94 ? 29.229 1.586 -2.297 1.00 50.34 94 LYS A N 1
ATOM 793 C CA . LYS A 1 94 ? 28.549 0.297 -2.431 1.00 50.34 94 LYS A CA 1
ATOM 794 C C . LYS A 1 94 ? 27.278 0.308 -1.569 1.00 50.34 94 LYS A C 1
ATOM 796 O O . LYS A 1 94 ? 27.182 -0.461 -0.620 1.00 50.34 94 LYS A O 1
ATOM 801 N N . THR A 1 95 ? 26.356 1.228 -1.812 1.00 51.31 95 THR A N 1
ATOM 802 C CA . THR A 1 95 ? 25.096 1.313 -1.079 1.00 51.31 95 THR A CA 1
ATOM 803 C C . THR A 1 95 ? 24.139 0.285 -1.663 1.00 51.31 95 THR A C 1
ATOM 805 O O . THR A 1 95 ? 23.772 0.324 -2.835 1.00 51.31 95 THR A O 1
ATOM 808 N N . ILE A 1 96 ? 23.825 -0.714 -0.839 1.00 56.72 96 ILE A N 1
ATOM 809 C CA . ILE A 1 96 ? 23.031 -1.891 -1.206 1.00 56.72 96 ILE A CA 1
ATOM 810 C C . ILE A 1 96 ? 21.532 -1.540 -1.139 1.00 56.72 96 ILE A C 1
ATOM 812 O O . ILE A 1 96 ? 20.723 -2.195 -1.790 1.00 56.72 96 ILE A O 1
ATOM 816 N N . SER A 1 97 ? 21.161 -0.488 -0.391 1.00 61.03 97 SER A N 1
ATOM 817 C CA . SER A 1 97 ? 19.776 -0.072 -0.160 1.00 61.03 97 SER A CA 1
ATOM 818 C C . SER A 1 97 ? 19.553 1.441 -0.296 1.00 61.03 97 SER A C 1
ATOM 820 O O . SER A 1 97 ? 20.401 2.265 0.041 1.00 61.03 97 SER A O 1
ATOM 822 N N . TRP A 1 98 ? 18.340 1.813 -0.720 1.00 63.31 98 TRP A N 1
ATOM 823 C CA . TRP A 1 98 ? 17.827 3.191 -0.762 1.00 63.31 98 TRP A CA 1
ATOM 824 C C . TRP A 1 98 ? 17.880 3.913 0.597 1.00 63.31 98 TRP A C 1
ATOM 826 O O . TRP A 1 98 ? 18.002 5.144 0.670 1.00 63.31 98 TRP A O 1
ATOM 836 N N . SER A 1 99 ? 17.777 3.145 1.682 1.00 66.62 99 SER A N 1
ATOM 837 C CA . SER A 1 99 ? 17.866 3.650 3.054 1.00 66.62 99 SER A CA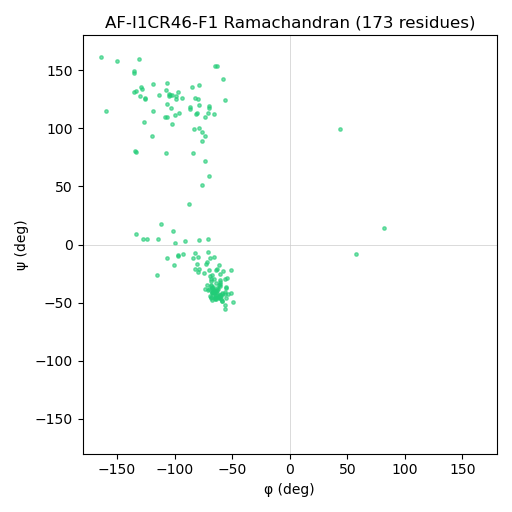 1
ATOM 838 C C . SER A 1 99 ? 19.261 4.169 3.397 1.00 66.62 99 SER A C 1
ATOM 840 O O . SER A 1 99 ? 19.374 5.064 4.229 1.00 66.62 99 SER A O 1
ATOM 842 N N . ASP A 1 100 ? 20.297 3.663 2.725 1.00 68.31 100 ASP A N 1
ATOM 843 C CA . ASP A 1 100 ? 21.697 3.958 3.045 1.00 68.31 100 ASP A CA 1
ATOM 844 C C . ASP A 1 100 ? 22.188 5.271 2.412 1.00 68.31 100 ASP A C 1
ATOM 846 O O . ASP A 1 100 ? 23.262 5.765 2.745 1.00 68.31 100 ASP A O 1
ATOM 850 N N . ILE A 1 101 ? 21.412 5.855 1.493 1.00 66.31 101 ILE A N 1
ATOM 851 C CA . ILE A 1 101 ? 21.780 7.088 0.791 1.00 66.31 101 ILE A CA 1
ATOM 852 C C . ILE A 1 101 ? 21.447 8.298 1.684 1.00 66.31 101 ILE A C 1
ATOM 854 O O . ILE A 1 101 ? 20.285 8.451 2.080 1.00 66.31 101 ILE A O 1
ATOM 858 N N . PRO A 1 102 ? 22.400 9.209 1.963 1.00 72.69 102 PRO A N 1
ATOM 859 C CA . PRO A 1 102 ? 22.132 10.435 2.712 1.00 72.69 102 PRO A CA 1
ATOM 860 C C . PRO A 1 102 ? 21.057 11.311 2.042 1.00 72.69 102 PRO A C 1
ATOM 862 O O . PRO A 1 102 ? 21.058 11.432 0.814 1.00 72.69 102 PRO A O 1
ATOM 865 N N . PRO A 1 103 ? 20.168 11.987 2.800 1.00 67.06 103 PRO A N 1
ATOM 866 C CA . PRO A 1 103 ? 19.092 12.806 2.229 1.00 67.06 103 PRO A CA 1
ATOM 867 C C . PRO A 1 103 ? 19.571 13.880 1.245 1.00 67.06 103 PRO A C 1
ATOM 869 O O . PRO A 1 103 ? 18.943 14.088 0.212 1.00 67.06 103 PRO A O 1
ATOM 872 N N . SER A 1 104 ? 20.717 14.510 1.515 1.00 66.69 104 SER A N 1
ATOM 873 C CA . SER A 1 104 ? 21.332 15.522 0.643 1.00 66.69 104 SER A CA 1
ATOM 874 C C . SER A 1 104 ? 21.773 14.978 -0.721 1.00 66.69 104 SER A C 1
ATOM 876 O O . SER A 1 104 ? 21.937 15.748 -1.665 1.00 66.69 104 SER A O 1
ATOM 878 N N . HIS A 1 105 ? 21.982 13.664 -0.838 1.00 65.81 105 HIS A N 1
ATOM 879 C CA . HIS A 1 105 ? 22.415 12.997 -2.067 1.00 65.81 105 HIS A CA 1
ATOM 880 C C . HIS A 1 105 ? 21.239 12.402 -2.855 1.00 65.81 105 HIS A C 1
ATOM 882 O O . HIS A 1 105 ? 21.411 12.002 -4.009 1.00 65.81 105 HIS A O 1
ATOM 888 N N . LYS A 1 106 ? 20.030 12.376 -2.278 1.00 67.88 106 LYS A N 1
ATOM 889 C CA . LYS A 1 106 ? 18.818 11.913 -2.964 1.00 67.88 106 LYS A CA 1
ATOM 890 C C . LYS A 1 106 ? 18.339 12.990 -3.933 1.00 67.88 106 LYS A C 1
ATOM 892 O O . LYS A 1 106 ? 17.528 13.845 -3.593 1.00 67.88 106 LYS A O 1
ATOM 897 N N . LYS A 1 107 ? 18.833 12.946 -5.170 1.00 62.66 107 LYS A N 1
ATOM 898 C CA . LYS A 1 107 ? 18.276 13.753 -6.262 1.00 62.66 107 LYS A CA 1
ATOM 899 C C . LYS A 1 107 ? 17.004 13.079 -6.769 1.00 62.66 107 LYS A C 1
ATOM 901 O O . LYS A 1 107 ? 17.076 12.100 -7.504 1.00 62.66 107 LYS A O 1
ATOM 906 N N . MET A 1 108 ? 15.852 13.584 -6.332 1.00 61.88 108 MET A N 1
ATOM 907 C CA . MET A 1 108 ? 14.533 13.121 -6.769 1.00 61.88 108 MET A CA 1
ATOM 908 C C . MET A 1 108 ? 14.004 14.060 -7.855 1.00 61.88 108 MET A C 1
ATOM 910 O O . MET A 1 108 ? 13.908 15.265 -7.634 1.00 61.88 108 MET A O 1
ATOM 914 N N . THR A 1 109 ? 13.638 13.517 -9.015 1.00 59.59 109 THR A N 1
ATOM 915 C CA . THR A 1 109 ? 12.788 14.221 -9.984 1.00 59.59 109 THR A CA 1
ATOM 916 C C . THR A 1 109 ? 11.422 13.552 -9.978 1.00 59.59 109 THR A C 1
ATOM 918 O O . THR A 1 109 ? 11.303 12.411 -10.428 1.00 59.59 109 THR A O 1
ATOM 921 N N . SER A 1 110 ? 10.404 14.233 -9.447 1.00 59.97 110 SER A N 1
ATOM 922 C CA . SER A 1 110 ? 9.013 13.839 -9.666 1.00 59.97 110 SER A CA 1
ATOM 923 C C . SER A 1 110 ? 8.612 14.321 -11.055 1.00 59.97 110 SER A C 1
ATOM 925 O O . SER A 1 110 ? 8.716 15.507 -11.361 1.00 59.97 110 SER A O 1
ATOM 927 N N . GLN A 1 111 ? 8.233 13.389 -11.925 1.00 66.00 111 GLN A N 1
ATOM 928 C CA . GLN A 1 111 ? 7.855 13.725 -13.302 1.00 66.00 111 GLN A CA 1
ATOM 929 C C . GLN A 1 111 ? 6.392 13.423 -13.596 1.00 66.00 111 GLN A C 1
ATOM 931 O O . GLN A 1 111 ? 5.793 14.103 -14.423 1.00 66.00 111 GLN A O 1
ATOM 936 N N . TRP A 1 112 ? 5.784 12.476 -12.878 1.00 75.44 112 TRP A N 1
ATOM 937 C CA . TRP A 1 112 ? 4.399 12.106 -13.124 1.00 75.44 112 TRP A CA 1
ATOM 938 C C . TRP A 1 112 ? 3.597 12.014 -11.837 1.00 75.44 112 TRP A C 1
ATOM 940 O O . TRP A 1 112 ? 4.020 11.385 -10.861 1.00 75.44 112 TRP A O 1
ATOM 950 N N . LYS A 1 113 ? 2.425 12.645 -11.861 1.00 82.81 113 LYS A N 1
ATOM 951 C CA . LYS A 1 113 ? 1.466 12.660 -10.764 1.00 82.81 113 LYS A CA 1
ATOM 952 C C . LYS A 1 113 ? 0.095 12.272 -11.287 1.00 82.81 113 LYS A C 1
ATOM 954 O O . LYS A 1 113 ? -0.333 12.778 -12.320 1.00 82.81 113 LYS A O 1
ATOM 959 N N . GLU A 1 114 ? -0.591 11.417 -10.552 1.00 82.25 114 GLU A N 1
ATOM 960 C CA . GLU A 1 114 ? -1.961 11.011 -10.839 1.00 82.25 114 GLU A CA 1
ATOM 961 C C . GLU A 1 114 ? -2.819 11.244 -9.613 1.00 82.25 114 GLU A C 1
ATOM 963 O O . GLU A 1 114 ? -2.502 10.799 -8.509 1.00 82.25 114 GLU A O 1
ATOM 968 N N . HIS A 1 115 ? -3.895 11.981 -9.842 1.00 82.31 115 HIS A N 1
ATOM 969 C CA . HIS A 1 115 ? -4.930 12.233 -8.864 1.00 82.31 115 HIS A CA 1
A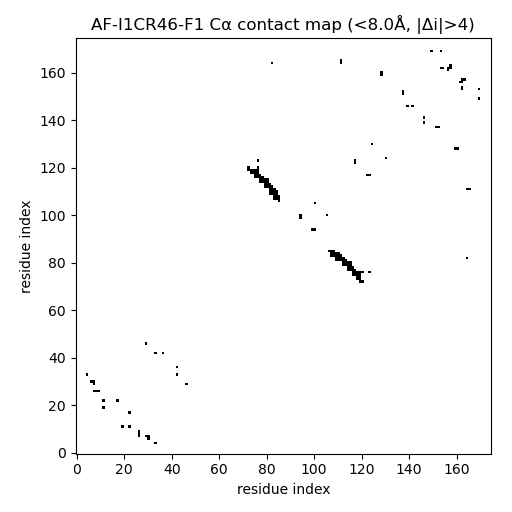TOM 970 C C . HIS A 1 115 ? -6.068 11.267 -9.149 1.00 82.31 115 HIS A C 1
ATOM 972 O O . HIS A 1 115 ? -6.539 11.179 -10.284 1.00 82.31 115 HIS A O 1
ATOM 978 N N . VAL A 1 116 ? -6.493 10.540 -8.123 1.00 80.00 116 VAL A N 1
ATOM 979 C CA . VAL A 1 116 ? -7.650 9.656 -8.213 1.00 80.00 116 VAL A CA 1
ATOM 980 C C . VAL A 1 116 ? -8.560 9.957 -7.038 1.00 80.00 116 VAL A C 1
ATOM 982 O O . VAL A 1 116 ? -8.129 9.960 -5.882 1.00 80.00 116 VAL A O 1
ATOM 985 N N . GLU A 1 117 ? -9.821 10.199 -7.359 1.00 81.75 117 GLU A N 1
ATOM 986 C CA . GLU A 1 117 ? -10.901 10.337 -6.393 1.00 81.75 117 GLU A CA 1
ATOM 987 C C . GLU A 1 117 ? -11.567 8.967 -6.233 1.00 81.75 117 GLU A C 1
ATOM 989 O O . GLU A 1 117 ? -11.939 8.321 -7.216 1.00 81.75 117 GLU A O 1
ATOM 994 N N . CYS A 1 118 ? -11.665 8.491 -4.996 1.00 80.88 118 CYS A N 1
ATOM 995 C CA . CYS A 1 118 ? -12.337 7.242 -4.658 1.00 80.88 118 CYS A CA 1
ATOM 996 C C . CYS A 1 118 ? -13.497 7.522 -3.710 1.00 80.88 118 CYS A C 1
ATOM 998 O O . CYS A 1 118 ? -13.328 8.233 -2.725 1.00 80.88 118 CYS A O 1
ATOM 1000 N N . ASP A 1 119 ? -14.635 6.871 -3.925 1.00 80.50 119 ASP A N 1
ATOM 1001 C CA . ASP A 1 119 ? -15.817 7.037 -3.071 1.00 80.50 119 ASP A CA 1
ATOM 1002 C C . ASP A 1 119 ? -15.733 6.210 -1.778 1.00 80.50 119 ASP A C 1
ATOM 1004 O O . ASP A 1 119 ? -16.495 6.424 -0.837 1.00 80.50 119 ASP A O 1
ATOM 1008 N N . SER A 1 120 ? -14.832 5.221 -1.733 1.00 80.38 120 SER A N 1
ATOM 1009 C CA . SER A 1 120 ? -14.660 4.337 -0.578 1.00 80.38 120 SER A CA 1
ATOM 1010 C C . SER A 1 120 ? -13.232 3.822 -0.421 1.00 80.38 120 SER A C 1
ATOM 1012 O O . SER A 1 120 ? -12.467 3.696 -1.384 1.00 80.38 120 SER A O 1
ATOM 1014 N N . LYS A 1 121 ? -12.899 3.405 0.806 1.00 77.94 121 LYS A N 1
ATOM 1015 C CA . LYS A 1 121 ? -11.623 2.750 1.130 1.00 77.94 121 LYS A CA 1
ATOM 1016 C C . LYS A 1 121 ? -11.405 1.438 0.367 1.00 77.94 121 LYS A C 1
ATOM 1018 O O . LYS A 1 121 ? -10.282 1.127 -0.020 1.00 77.94 121 LYS A O 1
ATOM 1023 N N . ALA A 1 122 ? -12.466 0.678 0.100 1.00 80.81 122 ALA A N 1
ATOM 1024 C CA . ALA A 1 122 ? -12.370 -0.555 -0.683 1.00 80.81 122 ALA A CA 1
ATOM 1025 C C . ALA A 1 122 ? -11.973 -0.274 -2.143 1.00 80.81 122 ALA A C 1
ATOM 1027 O O . ALA A 1 122 ? -11.123 -0.967 -2.706 1.00 80.81 122 ALA A O 1
ATOM 1028 N N . GLN A 1 123 ? -12.543 0.779 -2.736 1.00 78.88 123 GLN A N 1
ATOM 1029 C CA . GLN A 1 123 ? -12.184 1.227 -4.080 1.00 78.88 123 GLN A CA 1
ATOM 1030 C C . GLN A 1 123 ? -10.738 1.741 -4.125 1.00 78.88 123 GLN A C 1
ATOM 1032 O O . GLN A 1 123 ? -9.996 1.408 -5.048 1.00 78.88 123 GLN A O 1
ATOM 1037 N N . PHE A 1 124 ? -10.301 2.459 -3.088 1.00 79.88 124 PHE A N 1
ATOM 1038 C CA . PHE A 1 124 ? -8.904 2.860 -2.923 1.00 79.88 124 PHE A CA 1
ATOM 1039 C C . PHE A 1 124 ? -7.942 1.661 -2.942 1.00 79.88 124 PHE A C 1
ATOM 1041 O O . PHE A 1 124 ? -7.009 1.640 -3.745 1.00 79.88 124 PHE A O 1
ATOM 1048 N N . GLU A 1 125 ? -8.191 0.639 -2.118 1.00 81.56 125 GLU A N 1
ATOM 1049 C CA . GLU A 1 125 ? -7.341 -0.560 -2.070 1.00 81.56 125 GLU A CA 1
ATOM 1050 C C . GLU A 1 125 ? -7.327 -1.305 -3.412 1.00 81.56 125 GLU A C 1
ATOM 1052 O O . GLU A 1 125 ? -6.289 -1.817 -3.827 1.00 81.56 125 GLU A O 1
ATOM 1057 N N . SER A 1 126 ? -8.450 -1.312 -4.139 1.00 84.31 126 SER A N 1
ATOM 1058 C CA . SER A 1 126 ? -8.521 -1.914 -5.477 1.00 84.31 126 SER A CA 1
ATOM 1059 C C . SER A 1 126 ? -7.720 -1.146 -6.537 1.00 84.31 126 SER A C 1
ATOM 1061 O O . SER A 1 126 ? -7.166 -1.757 -7.449 1.00 84.31 126 SER A O 1
ATOM 1063 N N . ASN A 1 127 ? -7.600 0.179 -6.394 1.00 82.56 127 ASN A N 1
ATOM 1064 C CA . ASN A 1 127 ? -6.841 1.038 -7.306 1.00 82.56 127 ASN A CA 1
ATOM 1065 C C . ASN A 1 127 ? -5.327 1.003 -7.041 1.00 82.56 127 ASN A C 1
ATOM 1067 O O . ASN A 1 127 ? -4.538 1.520 -7.841 1.00 82.56 127 ASN A O 1
ATOM 1071 N N . ARG A 1 128 ? -4.887 0.414 -5.924 1.00 82.25 128 ARG A N 1
ATOM 1072 C CA . ARG A 1 128 ? -3.477 0.328 -5.545 1.00 82.25 128 ARG A CA 1
ATOM 1073 C C . ARG A 1 128 ? -2.743 -0.701 -6.416 1.00 82.25 128 ARG A C 1
ATOM 1075 O O . ARG A 1 128 ? -2.901 -1.904 -6.249 1.00 82.25 128 ARG A O 1
ATOM 1082 N N . LEU A 1 129 ? -1.865 -0.229 -7.308 1.00 82.56 129 LEU A N 1
ATOM 1083 C CA . LEU A 1 129 ? -1.063 -1.107 -8.183 1.00 82.56 129 LEU A CA 1
ATOM 1084 C C . LEU A 1 129 ? -0.048 -1.975 -7.413 1.00 82.56 129 LEU A C 1
ATOM 1086 O O . LEU A 1 129 ? 0.282 -3.084 -7.839 1.00 82.56 129 LEU A O 1
ATOM 1090 N N . PHE A 1 130 ? 0.439 -1.476 -6.273 1.00 83.94 130 PHE A N 1
ATOM 1091 C CA . PHE A 1 130 ? 1.404 -2.156 -5.409 1.00 83.94 130 PHE A CA 1
ATOM 1092 C C . PHE A 1 130 ? 0.877 -2.213 -3.982 1.00 83.94 130 PHE A C 1
ATOM 1094 O O . PHE A 1 130 ? 0.874 -1.202 -3.283 1.00 83.94 130 PHE A O 1
ATOM 1101 N N . LYS A 1 131 ? 0.429 -3.400 -3.554 1.00 82.25 131 LYS A N 1
ATOM 1102 C CA . LYS A 1 131 ? -0.085 -3.612 -2.196 1.00 82.25 131 LYS A CA 1
ATOM 1103 C C . LYS A 1 131 ? 0.973 -3.289 -1.141 1.00 82.25 131 LYS A C 1
ATOM 1105 O O . LYS A 1 131 ? 0.684 -2.530 -0.223 1.00 82.25 131 LYS A O 1
ATOM 1110 N N . ASP A 1 132 ? 2.187 -3.793 -1.357 1.00 82.69 132 ASP A N 1
ATOM 1111 C CA . ASP A 1 132 ? 3.330 -3.665 -0.457 1.00 82.69 132 ASP A CA 1
ATOM 1112 C C . ASP A 1 132 ? 4.585 -3.201 -1.212 1.00 82.69 132 ASP A C 1
ATOM 1114 O O . ASP A 1 132 ? 4.702 -3.361 -2.434 1.00 82.69 132 ASP A O 1
ATOM 1118 N N . MET A 1 133 ? 5.548 -2.647 -0.472 1.00 80.44 133 MET A N 1
ATOM 1119 C CA . MET A 1 133 ? 6.859 -2.282 -1.008 1.00 80.44 133 MET A CA 1
ATOM 1120 C C . MET A 1 133 ? 7.652 -3.558 -1.307 1.00 80.44 133 MET A C 1
ATOM 1122 O O . MET A 1 133 ? 8.015 -4.302 -0.400 1.00 80.44 133 MET A O 1
ATOM 1126 N N . THR A 1 134 ? 7.904 -3.817 -2.589 1.00 76.56 134 THR A N 1
ATOM 1127 C CA . THR A 1 134 ? 8.582 -5.033 -3.051 1.00 76.56 134 THR A CA 1
ATOM 1128 C C . THR A 1 134 ? 9.747 -4.682 -3.961 1.00 76.56 134 THR A C 1
ATOM 1130 O O . THR A 1 134 ? 9.632 -3.845 -4.855 1.00 76.56 134 THR A O 1
ATOM 1133 N N . GLU A 1 135 ? 10.887 -5.324 -3.719 1.00 79.94 135 GLU A N 1
ATOM 1134 C CA . GLU A 1 135 ? 12.046 -5.224 -4.598 1.00 79.94 135 GLU A CA 1
ATOM 1135 C C . GLU A 1 135 ? 11.840 -6.152 -5.802 1.00 79.94 135 GLU A C 1
ATOM 1137 O O . GLU A 1 135 ? 11.604 -7.351 -5.638 1.00 79.94 135 GLU A O 1
ATOM 1142 N N . ILE A 1 136 ? 11.931 -5.607 -7.016 1.00 77.56 136 ILE A N 1
ATOM 1143 C CA . ILE A 1 136 ? 11.855 -6.388 -8.254 1.00 77.56 136 ILE A CA 1
ATOM 1144 C C . ILE A 1 136 ? 13.248 -6.476 -8.862 1.00 77.56 136 ILE A C 1
ATOM 1146 O O . ILE A 1 136 ? 13.857 -5.462 -9.201 1.00 77.56 136 ILE A O 1
ATOM 1150 N N . LYS A 1 137 ? 13.737 -7.706 -9.023 1.00 76.50 137 LYS A N 1
ATOM 1151 C CA . LYS A 1 137 ? 15.013 -8.006 -9.678 1.00 76.50 137 LYS A CA 1
ATOM 1152 C C . LYS A 1 137 ? 14.740 -8.620 -11.038 1.00 76.50 137 LYS A C 1
ATOM 1154 O O . LYS A 1 137 ? 13.918 -9.526 -11.162 1.00 76.50 137 LYS A O 1
ATOM 1159 N N . PHE A 1 138 ? 15.437 -8.125 -12.051 1.00 72.75 138 PHE A N 1
ATOM 1160 C CA . PHE A 1 138 ? 15.408 -8.701 -13.386 1.00 72.75 138 PHE A CA 1
ATOM 1161 C C . PHE A 1 138 ? 16.703 -9.461 -13.623 1.00 72.75 138 PHE A C 1
ATOM 1163 O O . PHE A 1 138 ? 17.790 -8.910 -13.465 1.00 72.75 138 PHE A O 1
ATOM 1170 N N . ASP A 1 139 ? 16.584 -10.704 -14.073 1.00 68.25 139 ASP A N 1
ATOM 1171 C CA . ASP A 1 139 ? 17.729 -11.476 -14.533 1.00 68.25 139 ASP A CA 1
ATOM 1172 C C . ASP A 1 139 ? 18.177 -10.944 -15.899 1.00 68.25 139 ASP A C 1
ATOM 1174 O O . ASP A 1 139 ? 17.651 -11.304 -16.964 1.00 68.25 139 ASP A O 1
ATOM 1178 N N . ILE A 1 140 ? 19.136 -10.022 -15.877 1.00 65.62 140 ILE A N 1
ATOM 1179 C CA . ILE A 1 140 ? 19.742 -9.459 -17.081 1.00 65.62 140 ILE A CA 1
ATOM 1180 C C . ILE A 1 140 ? 20.835 -10.423 -17.547 1.00 65.62 140 ILE A C 1
ATOM 1182 O O . ILE A 1 140 ? 21.945 -10.433 -17.027 1.00 65.62 140 ILE A O 1
ATOM 1186 N N . HIS A 1 141 ? 20.508 -11.241 -18.546 1.00 55.66 141 HIS A N 1
ATOM 1187 C CA . HIS A 1 141 ? 21.467 -12.080 -19.260 1.00 55.66 141 HIS A CA 1
ATOM 1188 C C . HIS A 1 141 ? 21.688 -11.463 -20.644 1.00 55.66 141 HIS A C 1
ATOM 1190 O O . HIS A 1 141 ? 20.777 -11.458 -21.472 1.00 55.66 141 HIS A O 1
ATOM 1196 N N . GLY A 1 142 ? 22.870 -10.898 -20.889 1.00 58.25 142 GLY A N 1
ATOM 1197 C CA . GLY A 1 142 ? 23.194 -10.225 -22.147 1.00 58.25 142 GLY A CA 1
ATOM 1198 C C . GLY A 1 142 ? 24.695 -10.005 -22.328 1.00 58.25 142 GLY A C 1
ATOM 1199 O O . GLY A 1 142 ? 25.462 -10.066 -21.370 1.00 58.25 142 GLY A O 1
ATOM 1200 N N . LYS A 1 143 ? 25.125 -9.756 -23.573 1.00 53.75 143 LYS A N 1
ATOM 1201 C CA . LYS A 1 143 ? 26.487 -9.276 -23.869 1.00 53.75 143 LYS A CA 1
ATOM 1202 C C . LYS A 1 143 ? 26.682 -7.897 -23.224 1.00 53.75 143 LYS A C 1
ATOM 1204 O O . LYS A 1 143 ? 25.714 -7.156 -23.100 1.00 53.75 143 LYS A O 1
ATOM 1209 N N . PHE A 1 144 ? 27.921 -7.528 -22.895 1.00 52.62 144 PHE A N 1
ATOM 1210 C CA . PHE A 1 144 ? 28.275 -6.282 -22.188 1.00 52.62 144 PHE A CA 1
ATOM 1211 C C . PHE A 1 144 ? 27.675 -4.992 -22.808 1.00 52.62 144 PHE A C 1
ATOM 1213 O O . PHE A 1 144 ? 27.480 -3.994 -22.128 1.00 52.62 144 PHE A O 1
ATOM 1220 N N . ALA A 1 145 ? 27.309 -5.013 -24.093 1.00 50.78 145 ALA A N 1
ATOM 1221 C CA . ALA A 1 145 ? 26.628 -3.909 -24.776 1.00 50.78 145 ALA A CA 1
ATOM 1222 C C . ALA A 1 145 ? 25.140 -3.707 -24.385 1.00 50.78 145 ALA A C 1
ATOM 1224 O O . ALA A 1 145 ? 24.599 -2.635 -24.630 1.00 50.78 145 ALA A O 1
ATOM 1225 N N . ASN A 1 146 ? 24.483 -4.689 -23.752 1.00 53.81 146 ASN A N 1
ATOM 1226 C CA . ASN A 1 146 ? 23.055 -4.655 -23.386 1.00 53.81 146 ASN A CA 1
ATOM 1227 C C . ASN A 1 146 ? 22.802 -4.328 -21.899 1.00 53.81 146 ASN A C 1
ATOM 1229 O O . ASN A 1 146 ? 21.678 -4.481 -21.426 1.00 53.81 146 ASN A O 1
ATOM 1233 N N . HIS A 1 147 ? 23.815 -3.884 -21.141 1.00 53.38 147 HIS A N 1
ATOM 1234 C CA . HIS A 1 147 ? 23.666 -3.589 -19.705 1.00 53.38 147 HIS A CA 1
ATOM 1235 C C . HIS A 1 147 ? 22.645 -2.482 -19.385 1.00 53.38 147 HIS A C 1
ATOM 1237 O O . HIS A 1 147 ? 22.154 -2.430 -18.262 1.00 53.38 147 HIS A O 1
ATOM 1243 N N . ASN A 1 148 ? 22.275 -1.667 -20.376 1.00 57.00 148 ASN A N 1
ATOM 1244 C CA . ASN A 1 148 ? 21.293 -0.590 -20.250 1.00 57.00 148 ASN A CA 1
ATOM 1245 C C . ASN A 1 148 ? 20.000 -0.861 -21.039 1.00 57.00 148 ASN A C 1
ATOM 1247 O O . ASN A 1 148 ? 19.259 0.076 -21.332 1.00 57.00 148 ASN A O 1
ATOM 1251 N N . ASP A 1 149 ? 19.724 -2.110 -21.439 1.00 67.31 149 ASP A N 1
ATOM 1252 C CA . ASP A 1 149 ? 18.476 -2.404 -22.142 1.00 67.31 149 ASP A CA 1
ATOM 1253 C C . ASP A 1 149 ? 17.284 -2.447 -21.171 1.00 67.31 149 ASP A C 1
ATOM 1255 O O . ASP A 1 149 ? 17.013 -3.455 -20.515 1.00 67.31 149 ASP A O 1
ATOM 1259 N N . LEU A 1 150 ? 16.564 -1.326 -21.087 1.00 75.3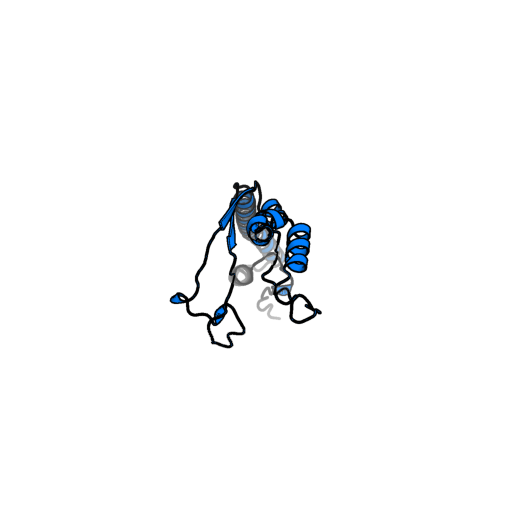8 150 LEU A N 1
ATOM 1260 C CA . LEU A 1 150 ? 15.408 -1.149 -20.209 1.00 75.38 150 LEU A CA 1
ATOM 1261 C C . LEU A 1 150 ? 14.117 -1.790 -20.751 1.00 75.38 150 LEU A C 1
ATOM 1263 O O . LEU A 1 150 ? 13.080 -1.695 -20.100 1.00 75.38 150 LEU A O 1
ATOM 1267 N N . ASN A 1 151 ? 14.162 -2.503 -21.882 1.00 78.69 151 ASN A N 1
ATOM 1268 C CA . ASN A 1 151 ? 12.989 -3.153 -22.480 1.00 78.69 151 ASN A CA 1
ATOM 1269 C C . ASN A 1 151 ? 12.247 -4.077 -21.493 1.00 78.69 151 ASN A C 1
ATOM 1271 O O . ASN A 1 151 ? 11.022 -4.050 -21.407 1.00 78.69 151 ASN A O 1
ATOM 1275 N N . LYS A 1 152 ? 12.978 -4.872 -20.690 1.00 79.12 152 LYS A N 1
ATOM 1276 C CA . LYS A 1 152 ? 12.357 -5.751 -19.675 1.00 79.12 152 LYS A CA 1
ATOM 1277 C C . LYS A 1 152 ? 11.612 -4.957 -18.600 1.00 79.12 152 LYS A C 1
ATOM 1279 O O . LYS A 1 152 ? 10.566 -5.405 -18.133 1.00 79.12 152 LYS A O 1
ATOM 1284 N N . LEU A 1 153 ? 12.157 -3.803 -18.215 1.00 81.25 153 LEU A N 1
ATOM 1285 C CA . LEU A 1 153 ? 11.538 -2.898 -17.253 1.00 81.25 153 LEU A CA 1
ATOM 1286 C C . LEU A 1 153 ? 10.278 -2.265 -17.855 1.00 81.25 153 LEU A C 1
ATOM 1288 O O . LEU A 1 153 ? 9.235 -2.292 -17.207 1.00 81.25 153 LEU A O 1
ATOM 1292 N N . GLN A 1 154 ? 10.355 -1.791 -19.103 1.00 84.12 154 GLN A N 1
ATOM 1293 C CA . GLN A 1 154 ? 9.230 -1.207 -19.836 1.00 84.12 154 GLN A CA 1
ATOM 1294 C C . GLN A 1 154 ? 8.049 -2.179 -19.927 1.00 84.12 154 GLN A C 1
ATOM 1296 O O . GLN A 1 154 ? 6.963 -1.882 -19.432 1.00 84.12 154 GLN A O 1
ATOM 1301 N N . THR A 1 155 ? 8.270 -3.390 -20.452 1.00 85.88 155 THR A N 1
ATOM 1302 C CA . THR A 1 155 ? 7.206 -4.402 -20.576 1.00 85.88 155 THR A CA 1
ATOM 1303 C C . THR A 1 155 ? 6.617 -4.786 -19.215 1.00 85.88 155 THR A C 1
ATOM 1305 O O . THR A 1 155 ? 5.417 -5.041 -19.089 1.00 85.88 155 THR A O 1
ATOM 1308 N N . TRP A 1 156 ? 7.446 -4.837 -18.167 1.00 86.62 156 TRP A N 1
ATOM 1309 C CA . TRP A 1 156 ? 6.970 -5.121 -16.815 1.00 86.62 156 TRP A CA 1
ATOM 1310 C C . TRP A 1 156 ? 6.090 -3.987 -16.262 1.00 86.62 156 TRP A C 1
ATOM 1312 O O . TRP A 1 156 ? 5.039 -4.271 -15.683 1.00 86.62 156 TRP A O 1
ATOM 1322 N N . MET A 1 157 ? 6.469 -2.724 -16.481 1.00 86.62 157 MET A N 1
ATOM 1323 C CA . MET A 1 157 ? 5.693 -1.545 -16.073 1.00 86.62 157 MET A CA 1
ATOM 1324 C C . MET A 1 157 ? 4.365 -1.436 -16.836 1.00 86.62 157 MET A C 1
ATOM 1326 O O . MET A 1 157 ? 3.323 -1.183 -16.228 1.00 86.62 157 MET A O 1
ATOM 1330 N N . GLU A 1 158 ? 4.364 -1.697 -18.144 1.00 89.06 158 GLU A N 1
ATOM 1331 C CA . GLU A 1 158 ? 3.150 -1.757 -18.970 1.00 89.06 158 GLU A CA 1
ATOM 1332 C C . GLU A 1 158 ? 2.180 -2.825 -18.457 1.00 89.06 158 GLU A C 1
ATOM 1334 O O . GLU A 1 158 ? 1.011 -2.536 -18.201 1.00 89.06 158 GLU A O 1
ATOM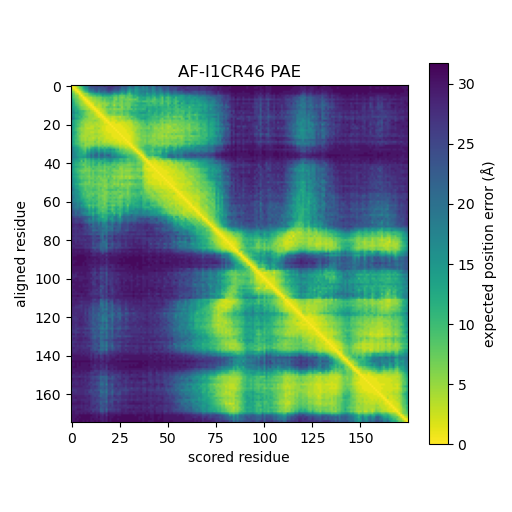 1339 N N . LYS A 1 159 ? 2.678 -4.042 -18.196 1.00 89.06 159 LYS A N 1
ATOM 1340 C CA . LYS A 1 159 ? 1.874 -5.137 -17.631 1.00 89.06 159 LYS A CA 1
ATOM 1341 C C . LYS A 1 159 ? 1.288 -4.794 -16.259 1.00 89.06 159 LYS A C 1
ATOM 1343 O O . LYS A 1 159 ? 0.231 -5.307 -15.896 1.00 89.06 159 LYS A O 1
ATOM 1348 N N . LYS A 1 160 ? 1.979 -3.962 -15.478 1.00 87.88 160 LYS A N 1
ATOM 1349 C CA . LYS A 1 160 ? 1.516 -3.488 -14.169 1.00 87.88 160 LYS A CA 1
ATOM 1350 C C . LYS A 1 160 ? 0.557 -2.302 -14.245 1.00 87.88 160 LYS A C 1
ATOM 1352 O O . LYS A 1 160 ? -0.006 -1.951 -13.215 1.00 87.88 160 LYS A O 1
ATOM 1357 N N . GLY A 1 161 ? 0.338 -1.719 -15.423 1.00 87.31 161 GLY A N 1
ATOM 1358 C CA . GLY A 1 161 ? -0.558 -0.578 -15.608 1.00 87.31 161 GLY A CA 1
ATOM 1359 C C . GLY A 1 161 ? 0.070 0.775 -15.271 1.00 87.31 161 GLY A C 1
ATOM 1360 O O . GLY A 1 161 ? -0.655 1.756 -15.156 1.00 87.31 161 GLY A O 1
ATOM 1361 N N . CYS A 1 162 ? 1.398 0.849 -15.123 1.00 85.25 162 CYS A N 1
ATOM 1362 C CA . CYS A 1 162 ? 2.119 2.095 -14.851 1.00 85.25 162 CYS A CA 1
ATOM 1363 C C . CYS A 1 162 ? 3.064 2.545 -15.972 1.00 85.25 162 CYS A C 1
ATOM 1365 O O . CYS A 1 162 ? 3.748 3.546 -15.797 1.00 85.25 162 CYS A O 1
ATOM 1367 N N . GLY A 1 163 ? 3.084 1.855 -17.121 1.00 84.38 163 GLY A N 1
ATOM 1368 C CA . GLY A 1 163 ? 3.963 2.179 -18.258 1.00 84.38 163 GLY A CA 1
ATOM 1369 C C . GLY A 1 163 ? 3.920 3.657 -18.660 1.00 84.38 163 GLY A C 1
ATOM 1370 O O . GLY A 1 163 ? 4.954 4.313 -18.645 1.00 84.38 163 GLY A O 1
ATOM 1371 N N . LYS A 1 164 ? 2.709 4.215 -18.824 1.00 82.75 164 LYS A N 1
ATOM 1372 C CA . LYS A 1 164 ? 2.486 5.621 -19.218 1.00 82.75 164 LYS A CA 1
ATOM 1373 C C . LYS A 1 164 ? 3.178 6.660 -18.336 1.00 82.75 164 LYS A C 1
ATOM 1375 O O . LYS A 1 164 ? 3.490 7.750 -18.801 1.00 82.75 164 LYS A O 1
ATOM 1380 N N . ALA A 1 165 ? 3.390 6.356 -17.056 1.00 82.31 165 ALA A N 1
ATOM 1381 C CA . ALA A 1 165 ? 4.069 7.272 -16.144 1.00 82.31 165 ALA A CA 1
ATOM 1382 C C . ALA A 1 165 ? 5.576 7.388 -16.429 1.00 82.31 165 ALA A C 1
ATOM 1384 O O . ALA A 1 165 ? 6.225 8.304 -15.929 1.00 82.31 165 ALA A O 1
ATOM 1385 N N . PHE A 1 166 ? 6.125 6.461 -17.216 1.00 77.38 166 PHE A N 1
ATOM 1386 C CA . PHE A 1 166 ? 7.549 6.289 -17.467 1.00 77.38 166 PHE A CA 1
ATOM 1387 C C . PHE A 1 166 ? 7.908 6.263 -18.957 1.00 77.38 166 PHE A C 1
ATOM 1389 O O . PHE A 1 166 ? 9.080 6.071 -19.264 1.00 77.38 166 PHE A O 1
ATOM 1396 N N . ASP A 1 167 ? 6.959 6.485 -19.874 1.00 79.00 167 ASP A N 1
ATOM 1397 C CA . ASP A 1 167 ? 7.200 6.451 -21.330 1.00 79.00 167 ASP A CA 1
ATOM 1398 C C . ASP A 1 167 ? 8.396 7.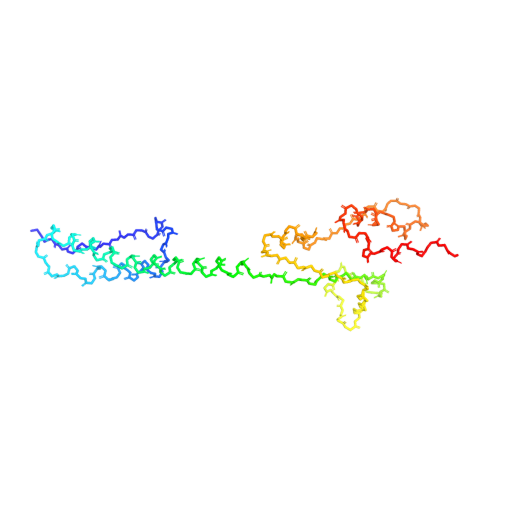335 -21.739 1.00 79.00 167 ASP A C 1
ATOM 1400 O O . ASP A 1 167 ? 9.292 6.883 -22.453 1.00 79.00 167 ASP A O 1
ATOM 1404 N N . TYR A 1 168 ? 8.514 8.531 -21.147 1.00 75.56 168 TYR A N 1
ATOM 1405 C CA . TYR A 1 168 ? 9.625 9.466 -21.374 1.00 75.56 168 TYR A CA 1
ATOM 1406 C C . TYR A 1 168 ? 11.023 8.887 -21.059 1.00 75.56 168 TYR A C 1
ATOM 1408 O O . TYR A 1 168 ? 12.028 9.381 -21.568 1.00 75.56 168 TYR A O 1
ATOM 1416 N N . LEU A 1 169 ? 11.123 7.855 -20.209 1.00 70.75 169 LEU A N 1
ATOM 1417 C CA . LEU A 1 169 ? 12.392 7.178 -19.909 1.00 70.75 169 LEU A CA 1
ATOM 1418 C C . LEU A 1 169 ? 12.855 6.270 -21.044 1.00 70.75 169 LEU A C 1
ATOM 1420 O O . LEU A 1 169 ? 14.047 5.978 -21.147 1.00 70.75 169 LEU A O 1
ATOM 1424 N N . PHE A 1 170 ? 11.919 5.806 -21.866 1.00 72.44 170 PHE A N 1
ATOM 1425 C CA . PHE A 1 170 ? 12.167 4.869 -22.956 1.00 72.44 170 PHE A CA 1
ATOM 1426 C C . PHE A 1 170 ? 12.248 5.575 -24.318 1.00 72.44 170 PHE A C 1
ATOM 1428 O O . PHE A 1 170 ? 12.825 5.026 -25.255 1.00 72.44 170 PHE A O 1
ATOM 1435 N N . GLU A 1 171 ? 11.748 6.811 -24.414 1.00 65.94 171 GLU A N 1
ATOM 1436 C CA . GLU A 1 171 ? 11.734 7.636 -25.633 1.00 65.94 171 GLU A CA 1
ATOM 1437 C C . GLU A 1 171 ? 13.124 8.137 -26.088 1.00 65.94 171 GLU A C 1
ATOM 1439 O O . GLU A 1 171 ? 13.282 8.566 -27.230 1.00 65.94 171 GLU A O 1
ATOM 1444 N N . CYS A 1 172 ? 14.182 8.018 -25.275 1.00 51.81 172 CYS A N 1
ATOM 1445 C CA . CYS A 1 172 ? 15.557 8.377 -25.669 1.00 51.81 172 CYS A CA 1
ATOM 1446 C C . CYS A 1 172 ? 16.238 7.338 -26.592 1.00 51.81 172 CYS A C 1
ATOM 1448 O O . CYS A 1 172 ? 17.360 6.906 -26.314 1.00 51.81 172 CYS A O 1
ATOM 1450 N N . ARG A 1 173 ? 15.594 6.919 -27.690 1.00 52.66 173 ARG A N 1
ATOM 1451 C CA . ARG A 1 173 ? 16.181 5.957 -28.647 1.00 52.66 173 ARG A CA 1
ATOM 1452 C C . ARG A 1 173 ? 16.267 6.386 -30.111 1.00 52.66 173 ARG A C 1
ATOM 1454 O O . ARG A 1 173 ? 16.771 5.598 -30.903 1.00 52.66 173 ARG A O 1
ATOM 1461 N N . GLU A 1 174 ? 15.912 7.616 -30.473 1.00 41.34 174 GLU A N 1
ATOM 1462 C CA . GLU A 1 174 ? 16.106 8.094 -31.852 1.00 41.34 174 GLU A CA 1
ATOM 1463 C C . GLU A 1 174 ? 16.730 9.497 -31.914 1.00 41.34 1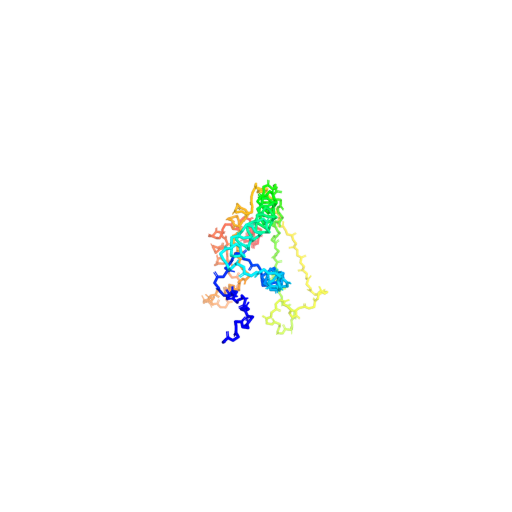74 GLU A C 1
ATOM 1465 O O . GLU A 1 174 ? 16.039 10.483 -32.146 1.00 41.34 174 GLU A O 1
ATOM 1470 N N . THR A 1 175 ? 18.054 9.567 -31.737 1.00 36.12 175 THR A N 1
ATOM 1471 C CA . THR A 1 175 ? 18.952 10.526 -32.419 1.00 36.12 175 THR A CA 1
ATOM 1472 C C . THR A 1 175 ? 20.333 9.915 -32.567 1.00 36.12 175 THR A C 1
ATOM 1474 O O . THR A 1 175 ? 20.852 9.445 -31.527 1.00 36.12 175 THR A O 1
#

Solvent-accessible surface area (backbone atoms only — not comparable to full-atom values): 11543 Å² total; per-residue (Å²): 135,84,88,74,78,86,78,77,80,80,69,68,88,78,40,91,87,55,55,71,69,59,48,52,52,52,46,51,59,59,57,73,64,73,84,77,76,93,53,68,71,60,53,54,52,51,50,53,56,50,51,49,57,58,48,52,56,55,52,49,52,54,51,47,54,52,50,49,58,60,52,62,48,60,49,72,45,75,47,79,49,75,48,72,60,72,96,70,87,84,67,98,57,92,64,91,48,83,84,70,57,56,75,93,72,62,76,77,50,79,80,33,78,46,80,48,83,23,67,27,64,70,56,46,62,70,70,46,83,63,90,65,96,72,91,85,84,77,91,85,83,70,62,87,88,49,81,78,65,53,63,68,56,50,58,52,30,45,76,62,73,51,28,83,68,47,47,79,77,68,63,84,74,84,131

pLDDT: mean 70.35, std 11.59, range [36.12, 89.06]

Mean predicted aligned error: 17.5 Å